Protein AF-A0A3N5YAL5-F1 (afdb_monomer)

Nearest PDB structures (foldseek):
  7tut-assembly1_6  TM=5.236E-01  e=7.457E+00  Canis lupus
  8dt0-assembly1_A  TM=4.525E-01  e=7.078E+00  synthetic construct
  7cum-assembly1_A  TM=3.065E-01  e=5.178E+00  Homo sapiens

Mean predicted aligned error: 6.92 Å

Radius of gyration: 17.31 Å; Cα contacts (8 Å, |Δi|>4): 122; chains: 1; bounding box: 35×23×56 Å

Secondary structure (DSSP, 8-state):
---PPPHHHHHHHHHHHHHHHHHHHHHHT-GGGGPEETTTEEHHHHHHHHHHHHHHHHHHHH-SS-HHHHHHHHHHHHHHHHHHHHHHHHTTSSS--TTTS-TTHHHHHHHHHHHHHHHHHHHHHHHHHHHHHHHHT-

Foldseek 3Di:
DDDDPDVVVVLLVVLVVLLVVLVVCLVVVPPQQQDDDPNFARPSLVSLLSSQLSLLVLQCVLQPPDPVLNVLSVVLNVCSVVLSVVQCVQQVHSRNPSPDRDPPNVVVSVVSSVSSVVSSVVSVVVSVVVVVVVVVVD

pLDDT: mean 81.22, std 10.92, range [51.47, 94.5]

Sequence (138 aa):
MNSRPNPFWFLCLSIVIVFLITLYGLLTQAAWLSMLILGRFPLGNLAIAFSLTGLSLISLHLATANTLLRYMAWSSFWLTLFWYPIGVVWSGNLVLHFVNSGEMWKPYSYSVSLYCIFVTIACLTGKILIGEQACQNE

Structure (mmCIF, N/CA/C/O backbone):
data_AF-A0A3N5YAL5-F1
#
_entry.id   AF-A0A3N5YAL5-F1
#
loop_
_atom_site.group_PDB
_atom_site.id
_atom_site.type_symbol
_atom_site.label_atom_id
_atom_site.label_alt_id
_atom_site.label_comp_id
_atom_site.label_asym_id
_atom_site.label_entity_id
_atom_site.label_seq_id
_atom_site.pdbx_PDB_ins_code
_atom_site.Cartn_x
_atom_site.Cartn_y
_atom_site.Cartn_z
_atom_site.occupancy
_atom_site.B_iso_or_equiv
_atom_site.auth_seq_id
_atom_site.auth_comp_id
_atom_site.auth_asym_id
_atom_site.auth_atom_id
_atom_site.pdbx_PDB_model_num
ATOM 1 N N . MET A 1 1 ? 8.558 -2.639 36.414 1.00 51.47 1 MET A N 1
ATOM 2 C CA . MET A 1 1 ? 8.103 -3.665 35.450 1.00 51.47 1 MET A CA 1
ATOM 3 C C . MET A 1 1 ? 8.761 -3.367 34.110 1.00 51.47 1 MET A C 1
ATOM 5 O O . MET A 1 1 ? 8.516 -2.301 33.569 1.00 51.47 1 MET A O 1
ATOM 9 N N . ASN A 1 2 ? 9.652 -4.235 33.623 1.00 55.12 2 ASN A N 1
ATOM 10 C CA . ASN A 1 2 ? 10.304 -4.054 32.320 1.00 55.12 2 ASN A CA 1
ATOM 11 C C . ASN A 1 2 ? 9.303 -4.410 31.212 1.00 55.12 2 ASN A C 1
ATOM 13 O O . ASN A 1 2 ? 9.109 -5.589 30.911 1.00 55.12 2 ASN A O 1
ATOM 17 N N . SER A 1 3 ? 8.650 -3.408 30.621 1.00 73.50 3 SER A N 1
ATOM 18 C CA . SER A 1 3 ? 7.848 -3.594 29.414 1.00 73.50 3 SER A CA 1
ATOM 19 C C . SER A 1 3 ? 8.797 -3.843 28.244 1.00 73.50 3 SER A C 1
ATOM 21 O O . SER A 1 3 ? 9.386 -2.929 27.670 1.00 73.50 3 SER A O 1
ATOM 23 N N . ARG A 1 4 ? 9.002 -5.117 27.894 1.00 79.00 4 ARG A N 1
ATOM 24 C CA . ARG A 1 4 ? 9.696 -5.438 26.646 1.00 79.00 4 ARG A CA 1
ATOM 25 C C . ARG A 1 4 ? 8.891 -4.829 25.491 1.00 79.00 4 ARG A C 1
ATOM 27 O O . ARG A 1 4 ? 7.678 -5.048 25.442 1.00 79.00 4 ARG A O 1
ATOM 34 N N . PRO A 1 5 ? 9.523 -4.067 24.586 1.00 75.81 5 PRO A N 1
ATOM 35 C CA . PRO A 1 5 ? 8.814 -3.475 23.463 1.00 75.81 5 PRO A CA 1
ATOM 36 C C . PRO A 1 5 ? 8.230 -4.588 22.585 1.00 75.81 5 PRO A C 1
ATOM 38 O O . PRO A 1 5 ? 8.907 -5.567 22.269 1.00 75.81 5 PRO A O 1
ATOM 41 N N . ASN A 1 6 ? 6.950 -4.462 22.227 1.00 84.94 6 ASN A N 1
ATOM 42 C CA . ASN A 1 6 ? 6.254 -5.468 21.429 1.00 84.94 6 ASN A CA 1
ATOM 43 C C . ASN A 1 6 ? 6.857 -5.499 20.006 1.00 84.94 6 ASN A C 1
ATOM 45 O O . ASN A 1 6 ? 6.875 -4.454 19.347 1.00 84.94 6 ASN A O 1
ATOM 49 N N . PRO A 1 7 ? 7.322 -6.664 19.507 1.00 85.75 7 PRO A N 1
ATOM 50 C CA . PRO A 1 7 ? 7.938 -6.795 18.181 1.00 85.75 7 PRO A CA 1
ATOM 51 C C . PRO A 1 7 ? 7.040 -6.301 17.038 1.00 85.75 7 PRO A C 1
ATOM 53 O O . PRO A 1 7 ? 7.539 -5.849 16.008 1.00 85.75 7 PRO A O 1
ATOM 56 N N . PHE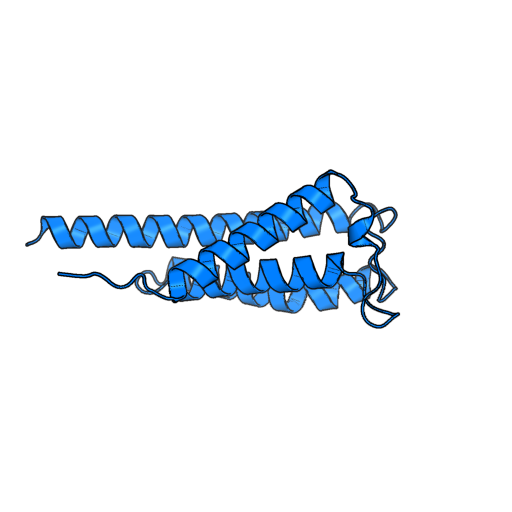 A 1 8 ? 5.719 -6.317 17.233 1.00 84.94 8 PHE A N 1
ATOM 57 C CA . PHE A 1 8 ? 4.751 -5.800 16.270 1.00 84.94 8 PHE A CA 1
ATOM 58 C C . PHE A 1 8 ? 4.936 -4.303 15.970 1.00 84.94 8 PHE A C 1
ATOM 60 O O . PHE A 1 8 ? 4.789 -3.885 14.821 1.00 84.94 8 PHE A O 1
ATOM 67 N N . TRP A 1 9 ? 5.303 -3.493 16.970 1.00 84.56 9 TRP A N 1
ATOM 68 C CA . TRP A 1 9 ? 5.526 -2.057 16.769 1.00 84.56 9 TRP A CA 1
ATOM 69 C C . TRP A 1 9 ? 6.734 -1.784 15.880 1.00 84.56 9 TRP A C 1
ATOM 71 O O . TRP A 1 9 ? 6.662 -0.912 15.017 1.00 84.56 9 TRP A O 1
ATOM 81 N N . PHE A 1 10 ? 7.809 -2.559 16.039 1.00 88.31 10 PHE A N 1
ATOM 82 C CA . PHE A 1 10 ? 8.976 -2.447 15.167 1.00 88.31 10 PHE A CA 1
ATOM 83 C C . PHE A 1 10 ? 8.623 -2.802 13.725 1.00 88.31 10 PHE A C 1
ATOM 85 O O . PHE A 1 10 ? 8.981 -2.055 12.822 1.00 88.31 10 PHE A O 1
ATOM 92 N N . LEU A 1 11 ? 7.851 -3.873 13.511 1.00 88.94 11 LEU A N 1
ATOM 93 C CA . LEU A 1 11 ? 7.384 -4.251 12.176 1.00 88.94 11 LEU A CA 1
ATOM 94 C C . LEU A 1 11 ? 6.532 -3.145 11.532 1.00 88.94 11 LEU A C 1
ATOM 96 O O . LEU A 1 11 ? 6.766 -2.785 10.378 1.00 88.94 11 LEU A O 1
ATOM 100 N N . CYS A 1 12 ? 5.580 -2.576 12.279 1.00 88.19 12 CYS A N 1
ATOM 101 C CA . CYS A 1 12 ? 4.746 -1.476 11.789 1.00 88.19 12 CYS A CA 1
ATOM 102 C C . CYS A 1 12 ? 5.589 -0.261 11.401 1.00 88.19 12 CYS A C 1
ATOM 104 O O . CYS A 1 12 ? 5.417 0.293 10.316 1.00 88.19 12 CYS A O 1
ATOM 106 N N . LEU A 1 13 ? 6.530 0.122 12.267 1.00 89.62 13 LEU A N 1
ATOM 107 C CA . LEU A 1 13 ? 7.440 1.234 12.021 1.00 89.62 13 LEU A CA 1
ATOM 108 C C . LEU A 1 13 ? 8.281 0.991 10.762 1.00 89.62 13 LEU A C 1
ATOM 110 O O . LEU A 1 13 ? 8.380 1.875 9.915 1.00 89.62 13 LEU A O 1
ATOM 114 N N . SER A 1 14 ? 8.836 -0.212 10.596 1.00 89.62 14 SER A N 1
ATOM 115 C CA . SER A 1 14 ? 9.604 -0.576 9.403 1.00 89.62 14 SER A CA 1
ATOM 116 C C . SER A 1 14 ? 8.770 -0.471 8.125 1.00 89.62 14 SER A C 1
ATOM 118 O O . SER A 1 14 ? 9.247 0.089 7.142 1.00 89.62 14 SER A O 1
ATOM 120 N N . ILE A 1 15 ? 7.520 -0.943 8.135 1.00 90.19 15 ILE A N 1
ATOM 121 C CA . ILE A 1 15 ? 6.615 -0.844 6.977 1.00 90.19 15 ILE A CA 1
ATOM 122 C C . ILE A 1 15 ? 6.320 0.622 6.635 1.00 90.19 15 ILE A C 1
ATOM 124 O O . ILE A 1 15 ? 6.390 1.000 5.465 1.00 90.19 15 ILE A O 1
ATOM 128 N N . VAL A 1 16 ? 6.047 1.459 7.640 1.00 88.94 16 VAL A N 1
ATOM 129 C CA . VAL A 1 16 ? 5.799 2.897 7.443 1.00 88.94 16 VAL A CA 1
ATOM 130 C C . VAL A 1 16 ? 7.039 3.597 6.883 1.00 88.94 16 VAL A C 1
ATOM 132 O O . VAL A 1 16 ? 6.922 4.383 5.947 1.00 88.94 16 VAL A O 1
ATOM 135 N N . ILE A 1 17 ? 8.233 3.284 7.389 1.00 90.69 17 ILE A N 1
ATOM 136 C CA . ILE A 1 17 ? 9.491 3.845 6.875 1.00 90.69 17 ILE A CA 1
ATOM 137 C C . ILE A 1 17 ? 9.700 3.450 5.409 1.00 90.69 17 ILE A C 1
ATOM 139 O O . ILE A 1 17 ? 9.975 4.316 4.579 1.00 90.69 17 ILE A O 1
ATOM 143 N N . VAL A 1 18 ? 9.527 2.169 5.068 1.00 88.88 18 VAL A N 1
ATOM 144 C CA . VAL A 1 18 ? 9.655 1.694 3.680 1.00 88.88 18 VAL A CA 1
ATOM 145 C C . VAL A 1 18 ? 8.638 2.391 2.779 1.00 88.88 18 VAL A C 1
ATOM 147 O O . VAL A 1 18 ? 8.998 2.830 1.687 1.00 88.88 18 VAL A O 1
ATOM 150 N N . PHE A 1 19 ? 7.398 2.562 3.239 1.00 89.44 19 PHE A N 1
ATOM 151 C CA . PHE A 1 19 ? 6.377 3.308 2.508 1.00 89.44 19 PHE A CA 1
ATOM 152 C C . PHE A 1 19 ? 6.796 4.759 2.247 1.00 89.44 19 PHE A C 1
ATOM 154 O O . PHE A 1 19 ? 6.738 5.213 1.107 1.00 89.44 19 PHE A O 1
ATOM 161 N N . LEU A 1 20 ? 7.269 5.475 3.271 1.00 90.44 20 LEU A N 1
ATOM 162 C CA . LEU A 1 20 ? 7.698 6.871 3.149 1.00 90.44 20 LEU A CA 1
ATOM 163 C C . LEU A 1 20 ? 8.897 7.030 2.208 1.00 90.44 20 LEU A C 1
ATOM 165 O O . LEU A 1 20 ? 8.891 7.926 1.368 1.00 90.44 20 LEU A O 1
ATOM 169 N N . ILE A 1 21 ? 9.892 6.141 2.297 1.00 90.00 21 ILE A N 1
ATOM 170 C CA . ILE A 1 21 ? 11.042 6.122 1.378 1.00 90.00 21 ILE A CA 1
ATOM 171 C C . ILE A 1 21 ? 10.569 5.870 -0.056 1.00 90.00 21 ILE A C 1
ATOM 173 O O . ILE A 1 21 ? 11.022 6.536 -0.986 1.00 90.00 21 ILE A O 1
ATOM 177 N N . THR A 1 22 ? 9.631 4.941 -0.236 1.00 86.94 22 THR A N 1
ATOM 178 C CA . THR A 1 22 ? 9.068 4.608 -1.549 1.00 86.94 22 THR A CA 1
ATOM 179 C C . THR A 1 22 ? 8.283 5.774 -2.134 1.00 86.94 22 THR A C 1
ATOM 181 O O . THR A 1 22 ? 8.482 6.121 -3.297 1.00 86.94 22 THR A O 1
ATOM 184 N N . LEU A 1 23 ? 7.446 6.428 -1.327 1.00 85.88 23 LEU A N 1
ATOM 185 C CA . LEU A 1 23 ? 6.683 7.605 -1.727 1.00 85.88 23 LEU A CA 1
ATOM 186 C C . LEU A 1 23 ? 7.607 8.776 -2.075 1.00 85.88 23 LEU A C 1
ATOM 188 O O . LEU A 1 23 ? 7.424 9.417 -3.106 1.00 85.88 23 LEU A O 1
ATOM 192 N N . TYR A 1 24 ? 8.634 9.022 -1.260 1.00 88.19 24 TYR A N 1
ATOM 193 C CA . TYR A 1 24 ? 9.651 10.031 -1.543 1.00 88.19 24 TYR A CA 1
ATOM 194 C C . TYR A 1 24 ? 10.399 9.731 -2.848 1.00 88.19 24 TYR A C 1
ATOM 196 O O . TYR A 1 24 ? 10.569 10.620 -3.685 1.00 88.19 24 TYR A O 1
ATOM 204 N N . GLY A 1 25 ? 10.795 8.474 -3.062 1.00 85.81 25 GLY A N 1
ATOM 205 C CA . GLY A 1 25 ? 11.402 8.033 -4.314 1.00 85.81 25 GLY A CA 1
ATOM 206 C C . GLY A 1 25 ? 10.481 8.271 -5.508 1.00 85.81 25 GLY A C 1
ATOM 207 O O . GLY A 1 25 ? 10.939 8.750 -6.543 1.00 85.81 25 GLY A O 1
ATOM 208 N N . LEU A 1 26 ? 9.182 7.992 -5.358 1.00 79.50 26 LEU A N 1
ATOM 209 C CA . LEU A 1 26 ? 8.176 8.178 -6.406 1.00 79.50 26 LEU A CA 1
ATOM 210 C C . LEU A 1 26 ? 7.996 9.659 -6.763 1.00 79.50 26 LEU A C 1
ATOM 212 O O . LEU A 1 26 ? 7.964 10.003 -7.945 1.00 79.50 26 LEU A O 1
ATOM 216 N N . LEU A 1 27 ? 7.940 10.532 -5.754 1.00 83.75 27 LEU A N 1
ATOM 217 C CA . LEU A 1 27 ? 7.824 11.983 -5.926 1.00 83.75 27 LEU A CA 1
ATOM 218 C C . LEU A 1 27 ? 9.069 12.591 -6.585 1.00 83.75 27 LEU A C 1
ATOM 220 O O . LEU A 1 27 ? 8.952 13.484 -7.420 1.00 83.75 27 LEU A O 1
ATOM 224 N N . THR A 1 28 ? 10.255 12.094 -6.233 1.00 86.69 28 THR A N 1
ATOM 225 C CA . THR A 1 28 ? 11.542 12.592 -6.754 1.00 86.69 28 THR A CA 1
ATOM 226 C C . THR A 1 28 ? 12.005 11.892 -8.031 1.00 86.69 28 THR A C 1
ATOM 228 O O . THR A 1 28 ? 13.045 12.254 -8.574 1.00 86.69 28 THR A O 1
ATOM 231 N N . GLN A 1 29 ? 11.250 10.903 -8.522 1.00 82.75 29 GLN A N 1
ATOM 232 C CA . GLN A 1 29 ? 11.638 10.038 -9.644 1.00 82.75 29 GLN A CA 1
ATOM 233 C C . GLN A 1 29 ? 13.034 9.424 -9.450 1.00 82.75 29 GLN A C 1
ATOM 235 O O . GLN A 1 29 ? 13.851 9.365 -10.370 1.00 82.75 29 GLN A O 1
ATOM 240 N N . ALA A 1 30 ? 13.322 8.991 -8.223 1.00 85.31 30 ALA A N 1
ATOM 241 C CA . ALA A 1 30 ? 14.651 8.552 -7.843 1.00 85.31 30 ALA A CA 1
ATOM 242 C C . ALA A 1 30 ? 15.133 7.368 -8.700 1.00 85.31 30 ALA A C 1
ATOM 244 O O . ALA A 1 30 ? 14.413 6.390 -8.905 1.00 85.31 30 ALA A O 1
ATOM 245 N N . ALA A 1 31 ? 16.392 7.427 -9.147 1.00 84.69 31 ALA A N 1
ATOM 246 C CA . ALA A 1 31 ? 16.981 6.435 -10.051 1.00 84.69 31 ALA A CA 1
ATOM 247 C C . ALA A 1 31 ? 16.986 5.000 -9.489 1.00 84.69 31 ALA A C 1
ATOM 249 O O . ALA A 1 31 ? 17.011 4.034 -10.243 1.00 84.69 31 ALA A O 1
ATOM 250 N N . TRP A 1 32 ? 16.932 4.832 -8.165 1.00 84.69 32 TRP A N 1
ATOM 251 C CA . TRP A 1 32 ? 16.863 3.506 -7.551 1.00 84.69 32 TRP A CA 1
ATOM 252 C C . TRP A 1 32 ? 15.532 2.786 -7.820 1.00 84.69 32 TRP A C 1
ATOM 254 O O . TRP A 1 32 ? 15.495 1.559 -7.790 1.00 84.69 32 TRP A O 1
ATOM 264 N N . LEU A 1 33 ? 14.450 3.504 -8.148 1.00 80.00 33 LEU A N 1
ATOM 265 C CA . LEU A 1 33 ? 13.158 2.888 -8.476 1.00 80.00 33 LEU A CA 1
ATOM 266 C C . LEU A 1 33 ? 13.225 2.011 -9.730 1.00 80.00 33 LEU A C 1
ATOM 268 O O . LEU A 1 33 ? 12.497 1.021 -9.824 1.00 80.00 33 LEU A O 1
ATOM 272 N N . SER A 1 34 ? 14.093 2.367 -10.680 1.00 81.00 34 SER A N 1
ATOM 273 C CA . SER A 1 34 ? 14.306 1.623 -11.921 1.00 81.00 34 SER A CA 1
ATOM 274 C C . SER A 1 34 ? 15.399 0.557 -11.815 1.00 81.00 34 SER A C 1
ATOM 276 O O . SER A 1 34 ? 15.572 -0.211 -12.762 1.00 81.00 34 SER A O 1
ATOM 278 N N . MET A 1 35 ? 16.114 0.460 -10.684 1.00 85.56 35 MET A N 1
ATOM 279 C CA . MET A 1 35 ? 17.101 -0.604 -10.479 1.00 85.56 35 MET A CA 1
ATOM 280 C C . MET A 1 35 ? 16.417 -1.967 -10.536 1.00 85.56 35 MET A C 1
ATOM 282 O O . MET A 1 35 ? 15.420 -2.204 -9.857 1.00 85.56 35 MET A O 1
ATOM 286 N N . LEU A 1 36 ? 16.952 -2.872 -11.353 1.00 84.12 36 LEU A N 1
ATOM 287 C CA . LEU A 1 36 ? 16.384 -4.201 -11.544 1.00 84.12 36 LEU A CA 1
ATOM 288 C C . LEU A 1 36 ? 16.913 -5.167 -10.481 1.00 84.12 36 LEU A C 1
ATOM 290 O O . LEU A 1 36 ? 18.112 -5.423 -10.393 1.00 84.12 36 LEU A O 1
ATOM 294 N N . ILE A 1 37 ? 16.000 -5.765 -9.725 1.00 80.50 37 ILE A N 1
ATOM 295 C CA . ILE A 1 37 ? 16.247 -6.940 -8.895 1.00 80.50 37 ILE A CA 1
ATOM 296 C C . ILE A 1 37 ? 16.014 -8.195 -9.737 1.00 80.50 37 ILE A C 1
ATOM 298 O O . ILE A 1 37 ? 15.072 -8.273 -10.532 1.00 80.50 37 ILE A O 1
ATOM 302 N N . LEU A 1 38 ? 16.894 -9.189 -9.565 1.00 79.81 38 LEU A N 1
ATOM 303 C CA . LEU A 1 38 ? 16.848 -10.472 -10.283 1.00 79.81 38 LEU A CA 1
ATOM 304 C C . LEU A 1 38 ? 16.816 -10.297 -11.817 1.00 79.81 38 LEU A C 1
ATOM 306 O O . LEU A 1 38 ? 16.227 -11.100 -12.538 1.00 79.81 38 LEU A O 1
ATOM 310 N N . GLY A 1 39 ? 17.410 -9.205 -12.312 1.00 75.94 39 GLY A N 1
ATOM 311 C CA . GLY A 1 39 ? 17.520 -8.874 -13.735 1.00 75.94 39 GLY A CA 1
ATOM 312 C C . GLY A 1 39 ? 16.206 -8.536 -14.448 1.00 75.94 39 GLY A C 1
ATOM 313 O O . GLY A 1 39 ? 16.238 -8.280 -15.649 1.00 75.94 39 GLY A O 1
ATOM 314 N N . ARG A 1 40 ? 15.055 -8.550 -13.758 1.00 74.00 40 ARG A N 1
ATOM 315 C CA . ARG A 1 40 ? 13.732 -8.421 -14.401 1.00 74.00 40 ARG A CA 1
ATOM 316 C C . ARG A 1 40 ? 12.727 -7.540 -13.664 1.00 74.00 40 ARG A C 1
ATOM 318 O O . ARG A 1 40 ? 11.825 -7.022 -14.313 1.00 74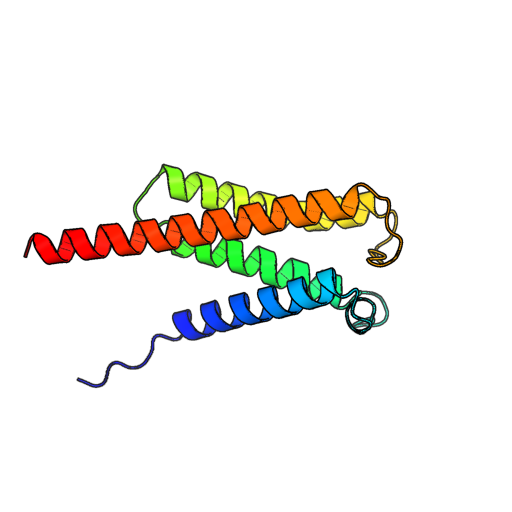.00 40 ARG A O 1
ATOM 325 N N . PHE A 1 41 ? 12.861 -7.350 -12.351 1.00 72.44 41 PHE A N 1
ATOM 326 C CA . PHE A 1 41 ? 11.854 -6.645 -11.554 1.00 72.44 41 PHE A CA 1
ATOM 327 C C . PHE A 1 41 ? 12.372 -5.296 -11.061 1.00 72.44 41 PHE A C 1
ATOM 329 O O . PHE A 1 41 ? 13.339 -5.276 -10.303 1.00 72.44 41 PHE A O 1
ATOM 336 N N . PRO A 1 42 ? 11.740 -4.169 -11.428 1.00 80.06 42 PRO A N 1
ATOM 337 C CA . PRO A 1 42 ? 12.085 -2.874 -10.854 1.00 80.06 42 PRO A CA 1
ATOM 338 C C . PRO A 1 42 ? 11.925 -2.892 -9.331 1.00 80.06 42 PRO A C 1
ATOM 340 O O . PRO A 1 42 ? 10.876 -3.282 -8.812 1.00 80.06 42 PRO A O 1
ATOM 343 N N . LEU A 1 43 ? 12.945 -2.435 -8.610 1.00 83.81 43 LEU A N 1
ATOM 344 C CA . LEU A 1 43 ? 12.947 -2.333 -7.152 1.00 83.81 43 LEU A CA 1
ATOM 345 C C . LEU A 1 43 ? 11.782 -1.466 -6.653 1.00 83.81 43 LEU A C 1
ATOM 347 O O . LEU A 1 43 ? 11.162 -1.805 -5.647 1.00 83.81 43 LEU A O 1
ATOM 351 N N . GLY A 1 44 ? 11.417 -0.412 -7.392 1.00 80.75 44 GLY A N 1
ATOM 352 C CA . GLY A 1 44 ? 10.265 0.431 -7.068 1.00 80.75 44 GLY A CA 1
ATOM 353 C C . GLY A 1 44 ? 8.938 -0.333 -7.022 1.00 80.75 44 GLY A C 1
ATOM 354 O O . GLY A 1 44 ? 8.125 -0.093 -6.135 1.00 80.75 44 GLY A O 1
ATOM 355 N N . ASN A 1 45 ? 8.741 -1.317 -7.905 1.00 79.69 45 ASN A N 1
ATOM 356 C CA . ASN A 1 45 ? 7.524 -2.136 -7.922 1.00 79.69 45 ASN A CA 1
ATOM 357 C C . ASN A 1 45 ? 7.405 -2.999 -6.674 1.00 79.69 45 ASN A C 1
ATOM 359 O O . ASN A 1 45 ? 6.339 -3.072 -6.065 1.00 79.69 45 ASN A O 1
ATOM 363 N N . LEU A 1 46 ? 8.511 -3.635 -6.291 1.00 82.12 46 LEU A N 1
ATOM 364 C CA . LEU A 1 46 ? 8.570 -4.465 -5.094 1.00 82.12 46 LEU A CA 1
ATOM 365 C C . LEU A 1 46 ? 8.381 -3.619 -3.836 1.00 82.12 46 LEU A C 1
ATOM 367 O O . LEU A 1 46 ? 7.618 -4.003 -2.954 1.00 82.12 46 LEU A O 1
ATOM 371 N N . ALA A 1 47 ? 9.021 -2.450 -3.777 1.00 86.19 47 ALA A N 1
ATOM 372 C CA . ALA A 1 47 ? 8.893 -1.529 -2.657 1.00 86.19 47 ALA A CA 1
ATOM 373 C C . ALA A 1 47 ? 7.447 -1.027 -2.490 1.00 86.19 47 ALA A C 1
ATOM 375 O O . ALA A 1 47 ? 6.916 -1.043 -1.378 1.00 86.19 47 ALA A O 1
ATOM 376 N N . ILE A 1 48 ? 6.768 -0.666 -3.587 1.00 84.00 48 ILE A N 1
ATOM 377 C CA . ILE A 1 48 ? 5.350 -0.268 -3.569 1.00 84.00 48 ILE A CA 1
ATOM 378 C C . ILE A 1 48 ? 4.458 -1.441 -3.155 1.00 84.00 48 ILE A C 1
ATOM 380 O O . ILE A 1 48 ? 3.643 -1.291 -2.249 1.00 84.00 48 ILE A O 1
ATOM 384 N N . ALA A 1 49 ? 4.623 -2.616 -3.768 1.00 84.62 49 ALA A N 1
ATOM 385 C CA . ALA A 1 49 ? 3.809 -3.786 -3.446 1.00 84.62 49 ALA A CA 1
ATOM 386 C C . ALA A 1 49 ? 3.949 -4.182 -1.969 1.00 84.62 49 ALA A C 1
ATOM 388 O O . ALA A 1 49 ? 2.947 -4.404 -1.286 1.00 84.62 49 ALA A O 1
ATOM 389 N N . PHE A 1 50 ? 5.182 -4.216 -1.459 1.00 88.38 50 PHE A N 1
ATOM 390 C CA . PHE A 1 50 ? 5.470 -4.565 -0.072 1.00 88.38 50 PHE A CA 1
ATOM 391 C C . PHE A 1 50 ? 4.913 -3.529 0.906 1.00 88.38 50 PHE A C 1
ATOM 393 O O . PHE A 1 50 ? 4.245 -3.890 1.873 1.00 88.38 50 PHE A O 1
ATOM 400 N N . SER A 1 51 ? 5.147 -2.241 0.646 1.00 89.88 51 SER A N 1
ATOM 401 C CA . SER A 1 51 ? 4.697 -1.169 1.535 1.00 89.88 51 SER A CA 1
ATOM 402 C C . SER A 1 51 ? 3.174 -1.028 1.573 1.00 89.88 51 SER A C 1
ATOM 404 O O . SER A 1 51 ? 2.609 -0.929 2.662 1.00 89.88 51 SER A O 1
ATOM 406 N N . LEU A 1 52 ? 2.496 -1.097 0.424 1.00 88.44 52 LEU A N 1
ATOM 407 C CA . LEU A 1 52 ? 1.034 -1.035 0.352 1.00 88.44 52 LEU A CA 1
ATOM 408 C C . LEU A 1 52 ? 0.376 -2.258 0.998 1.00 88.44 52 LEU A C 1
ATOM 410 O O . LEU A 1 52 ? -0.535 -2.107 1.811 1.00 88.44 52 LEU A O 1
ATOM 414 N N . THR A 1 53 ? 0.866 -3.464 0.700 1.00 91.38 53 THR A N 1
ATOM 415 C CA . THR A 1 53 ? 0.341 -4.690 1.325 1.00 91.38 53 THR A CA 1
ATOM 416 C C . THR A 1 53 ? 0.572 -4.667 2.835 1.00 91.38 53 THR A C 1
ATOM 418 O O . THR A 1 53 ? -0.331 -4.987 3.608 1.00 91.38 53 THR A O 1
ATOM 421 N N . GLY A 1 54 ? 1.758 -4.229 3.271 1.00 91.12 54 GLY A N 1
ATOM 422 C CA . GLY A 1 54 ? 2.089 -4.065 4.683 1.00 91.12 54 GLY A CA 1
ATOM 423 C C . GLY A 1 54 ? 1.157 -3.083 5.395 1.00 91.12 54 GLY A C 1
ATOM 424 O O . GLY A 1 54 ? 0.622 -3.417 6.449 1.00 91.12 54 GLY A O 1
ATOM 425 N N . LEU A 1 55 ? 0.905 -1.905 4.815 1.00 90.94 55 LEU A N 1
ATOM 426 C CA . LEU A 1 55 ? -0.019 -0.909 5.376 1.00 90.94 55 LEU A CA 1
ATOM 427 C C . LEU A 1 55 ? -1.451 -1.443 5.501 1.00 90.94 55 LEU A C 1
ATOM 429 O O . LEU A 1 55 ? -2.102 -1.254 6.533 1.00 90.94 55 LEU A O 1
ATOM 433 N N . SER A 1 56 ? -1.932 -2.161 4.488 1.00 91.56 56 SER A N 1
ATOM 434 C CA . SER A 1 56 ? -3.253 -2.791 4.527 1.00 91.56 56 SER A CA 1
ATOM 435 C C . SER A 1 56 ? -3.350 -3.865 5.617 1.00 91.56 56 SER A C 1
ATOM 437 O O . SER A 1 56 ? -4.353 -3.938 6.328 1.00 91.56 56 SER A O 1
ATOM 439 N N . LEU A 1 57 ? -2.301 -4.671 5.808 1.00 91.62 57 LEU A N 1
ATOM 440 C CA . LEU A 1 57 ? -2.240 -5.667 6.885 1.00 91.62 57 LEU A CA 1
ATOM 441 C C . LEU A 1 57 ? -2.202 -5.017 8.275 1.00 91.62 57 LEU A C 1
ATOM 443 O O . LEU A 1 57 ? -2.876 -5.494 9.191 1.00 91.62 57 LEU A O 1
ATOM 447 N N . ILE A 1 58 ? -1.472 -3.908 8.432 1.00 90.62 58 ILE A N 1
ATOM 448 C CA . ILE A 1 58 ? -1.487 -3.107 9.665 1.00 90.62 58 ILE A CA 1
ATOM 449 C C . ILE A 1 58 ? -2.905 -2.601 9.939 1.00 90.62 58 ILE A C 1
ATOM 451 O O . ILE A 1 58 ? -3.398 -2.749 11.056 1.00 90.62 58 ILE A O 1
ATOM 455 N N . SER A 1 59 ? -3.589 -2.070 8.923 1.00 89.69 59 SER A N 1
ATOM 456 C CA . SER A 1 59 ? -4.976 -1.602 9.045 1.00 89.69 59 SER A CA 1
ATOM 457 C C . SER A 1 59 ? -5.920 -2.714 9.503 1.00 89.69 59 SER A C 1
ATOM 459 O O . SER A 1 59 ? -6.692 -2.517 10.440 1.00 89.69 59 SER A O 1
ATOM 461 N N . LEU A 1 60 ? -5.818 -3.906 8.905 1.00 90.69 60 LEU A N 1
ATOM 462 C CA . LEU A 1 60 ? -6.606 -5.077 9.303 1.00 90.69 60 LEU A CA 1
ATOM 463 C C . LEU A 1 60 ? -6.346 -5.480 10.757 1.00 90.69 60 LEU A C 1
ATOM 465 O O . LEU A 1 60 ? -7.287 -5.793 11.487 1.00 90.69 60 LEU A O 1
ATOM 469 N N . HIS A 1 61 ? -5.087 -5.435 11.194 1.00 89.25 61 HIS A N 1
ATOM 470 C CA . HIS A 1 61 ? -4.726 -5.733 12.577 1.00 89.25 61 HIS A CA 1
ATOM 471 C C . HIS A 1 61 ? -5.213 -4.659 13.565 1.00 89.25 61 HIS A C 1
ATOM 473 O O . HIS A 1 61 ? -5.528 -4.968 14.713 1.00 89.25 61 HIS A O 1
ATOM 479 N N . LEU A 1 62 ? -5.285 -3.394 13.144 1.00 87.06 62 LEU A N 1
ATOM 480 C CA . LEU A 1 62 ? -5.798 -2.294 13.966 1.00 87.06 62 LEU A CA 1
ATOM 481 C C . LEU A 1 62 ? -7.334 -2.289 14.050 1.00 87.06 62 LEU A C 1
ATOM 483 O O . LEU A 1 62 ? -7.884 -1.878 15.071 1.00 87.06 62 LEU A O 1
ATOM 487 N N . ALA A 1 63 ? -8.029 -2.781 13.024 1.00 86.12 63 ALA A N 1
ATOM 488 C CA . ALA A 1 63 ? -9.487 -2.795 12.931 1.00 86.12 63 ALA A CA 1
ATOM 489 C C . ALA A 1 63 ? -10.143 -3.925 13.759 1.00 86.12 63 ALA A C 1
ATOM 491 O O . ALA A 1 63 ? -10.914 -4.732 13.244 1.00 86.12 63 ALA A O 1
ATOM 492 N N . THR A 1 64 ? -9.862 -4.048 15.056 1.00 73.88 64 THR A N 1
ATOM 493 C CA . THR A 1 64 ? -10.400 -5.169 15.856 1.00 73.88 64 THR A CA 1
ATOM 494 C C . THR A 1 64 ? -11.835 -4.966 16.346 1.00 73.88 64 THR A C 1
ATOM 496 O O . THR A 1 64 ? -12.552 -5.957 16.463 1.00 73.88 64 THR A O 1
ATOM 499 N N . ALA A 1 65 ? -12.277 -3.727 16.581 1.00 70.94 65 ALA A N 1
ATOM 500 C CA . ALA A 1 65 ? -13.535 -3.454 17.290 1.00 70.94 65 ALA A CA 1
ATOM 501 C C . ALA A 1 65 ? -14.678 -2.884 16.425 1.00 70.94 65 ALA A C 1
ATOM 503 O O . ALA A 1 65 ? -15.844 -3.119 16.727 1.00 70.94 65 ALA A O 1
ATOM 504 N N . ASN A 1 66 ? -14.379 -2.155 15.346 1.00 80.19 66 ASN A N 1
ATOM 505 C CA . ASN A 1 66 ? -15.395 -1.452 14.557 1.00 80.19 66 ASN A CA 1
ATOM 506 C C . ASN A 1 66 ? -15.642 -2.160 13.214 1.00 80.19 66 ASN A C 1
ATOM 508 O O . ASN A 1 66 ? -14.726 -2.309 12.402 1.00 80.19 66 ASN A O 1
ATOM 512 N N . THR A 1 67 ? -16.884 -2.591 12.978 1.00 85.75 67 THR A N 1
ATOM 513 C CA . THR A 1 67 ? -17.301 -3.314 11.764 1.00 85.75 67 THR A CA 1
ATOM 514 C C . THR A 1 67 ? -17.065 -2.500 10.494 1.00 85.75 67 THR A C 1
ATOM 516 O O . THR A 1 67 ? -16.595 -3.056 9.505 1.00 85.75 67 THR A O 1
ATOM 519 N N . LEU A 1 68 ? -17.300 -1.185 10.521 1.00 87.50 68 LEU A N 1
ATOM 520 C CA . LEU A 1 68 ? -17.087 -0.317 9.360 1.00 87.50 68 LEU A CA 1
ATOM 521 C C . LEU A 1 68 ? -15.593 -0.194 9.026 1.00 87.50 68 LEU A C 1
ATOM 523 O O . LEU A 1 68 ? -15.201 -0.402 7.878 1.00 87.50 68 LEU A O 1
ATOM 527 N N . LEU A 1 69 ? -14.743 0.047 10.032 1.00 88.56 69 LEU A N 1
ATOM 528 C CA . LEU A 1 69 ? -13.285 0.108 9.841 1.00 88.56 69 LEU A CA 1
ATOM 529 C C . LEU A 1 69 ? -12.716 -1.229 9.351 1.00 88.56 69 LEU A C 1
ATOM 531 O O . LEU A 1 69 ? -11.804 -1.237 8.528 1.00 88.56 69 LEU A O 1
ATOM 535 N N . ARG A 1 70 ? -13.288 -2.359 9.786 1.00 89.12 70 ARG A N 1
ATOM 536 C CA . ARG A 1 70 ? -12.931 -3.6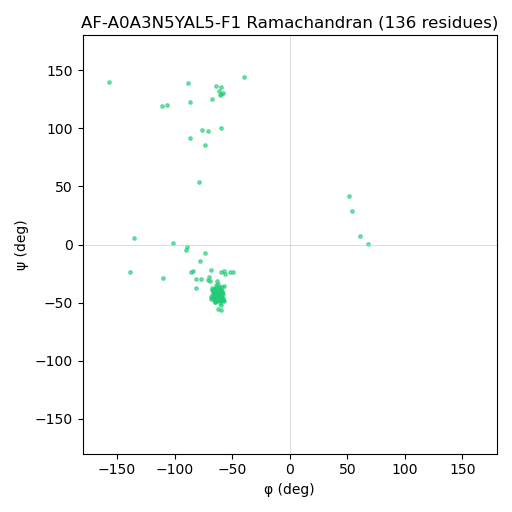87 9.263 1.00 89.12 70 ARG A CA 1
ATOM 537 C C . ARG A 1 70 ? -13.200 -3.811 7.775 1.00 89.12 70 ARG A C 1
ATOM 539 O O . ARG A 1 70 ? -12.324 -4.276 7.053 1.00 89.12 70 ARG A O 1
ATOM 546 N N . TYR A 1 71 ? -14.381 -3.403 7.314 1.00 93.12 71 TYR A N 1
ATOM 547 C CA . TYR A 1 71 ? -14.699 -3.454 5.887 1.00 93.12 71 TYR A CA 1
ATOM 548 C C . TYR A 1 71 ? -13.766 -2.559 5.072 1.00 93.12 71 TYR A C 1
ATOM 550 O O . TYR A 1 71 ? -13.274 -3.005 4.040 1.00 93.12 71 TYR A O 1
ATOM 558 N N . MET A 1 72 ? -13.453 -1.356 5.565 1.00 92.12 72 MET A N 1
ATOM 559 C CA . MET A 1 72 ? -12.499 -0.451 4.910 1.00 92.12 72 MET A CA 1
ATOM 560 C C . MET A 1 72 ? -11.071 -1.018 4.872 1.00 92.12 72 MET A C 1
ATOM 562 O O . MET A 1 72 ? -10.370 -0.890 3.870 1.00 92.12 72 MET A O 1
ATOM 566 N N . ALA A 1 73 ? -10.630 -1.676 5.945 1.00 90.88 73 ALA A N 1
ATOM 567 C CA . ALA A 1 73 ? -9.333 -2.344 5.989 1.00 90.88 73 ALA A CA 1
ATOM 568 C C . ALA A 1 73 ? -9.271 -3.531 5.012 1.00 90.88 73 ALA A C 1
ATOM 570 O O . ALA A 1 73 ? -8.281 -3.694 4.299 1.00 90.88 73 ALA A O 1
ATOM 571 N N . TRP A 1 74 ? -10.347 -4.316 4.913 1.00 94.50 74 TRP A N 1
ATOM 572 C CA . TRP A 1 74 ? -10.454 -5.394 3.929 1.00 94.50 74 TRP A CA 1
ATOM 573 C C . TRP A 1 74 ? -10.478 -4.874 2.497 1.00 94.50 74 TRP A C 1
ATOM 575 O O . TRP A 1 74 ? -9.767 -5.418 1.654 1.00 94.50 74 TRP A O 1
ATOM 585 N N . SER A 1 75 ? -11.241 -3.820 2.201 1.00 93.88 75 SER A N 1
ATOM 586 C CA . SER A 1 75 ? -11.245 -3.226 0.863 1.00 93.88 75 SER A CA 1
ATOM 587 C C . SER A 1 75 ? -9.877 -2.656 0.503 1.00 93.88 75 SER A C 1
ATOM 589 O O . SER A 1 75 ? -9.430 -2.873 -0.617 1.00 93.88 75 SER A O 1
ATOM 591 N N . SER A 1 76 ? -9.176 -2.016 1.446 1.00 92.56 76 SER A N 1
ATOM 592 C CA . SER A 1 76 ? -7.782 -1.585 1.263 1.00 92.56 76 SER A CA 1
ATOM 593 C C . SER A 1 76 ? -6.875 -2.766 0.922 1.00 92.56 76 SER A C 1
ATOM 595 O O . SER A 1 76 ? -6.130 -2.710 -0.052 1.00 92.56 76 SER A O 1
ATOM 597 N N . PHE A 1 77 ? -6.977 -3.869 1.665 1.00 92.75 77 PHE A N 1
ATOM 598 C CA . PHE A 1 77 ? -6.192 -5.072 1.406 1.00 92.75 77 PHE A CA 1
ATOM 599 C C . PHE A 1 77 ? -6.446 -5.653 0.012 1.00 92.75 77 PHE A C 1
ATOM 601 O O . PHE A 1 77 ? -5.497 -5.825 -0.757 1.00 92.75 77 PHE A O 1
ATOM 608 N N . TRP A 1 78 ? -7.709 -5.886 -0.351 1.00 93.94 78 TRP A N 1
ATOM 609 C CA . TRP A 1 78 ? -8.064 -6.398 -1.676 1.00 93.94 78 TRP A CA 1
ATOM 610 C C . TRP A 1 78 ? -7.625 -5.451 -2.786 1.00 93.94 78 TRP A C 1
ATOM 612 O O . TRP A 1 78 ? -7.050 -5.898 -3.776 1.00 93.94 78 TRP A O 1
ATOM 622 N N . LEU A 1 79 ? -7.822 -4.147 -2.595 1.00 91.12 79 LEU A N 1
ATOM 623 C CA . LEU A 1 79 ? -7.362 -3.134 -3.531 1.00 91.12 79 LEU A CA 1
ATOM 624 C C . LEU A 1 79 ? -5.851 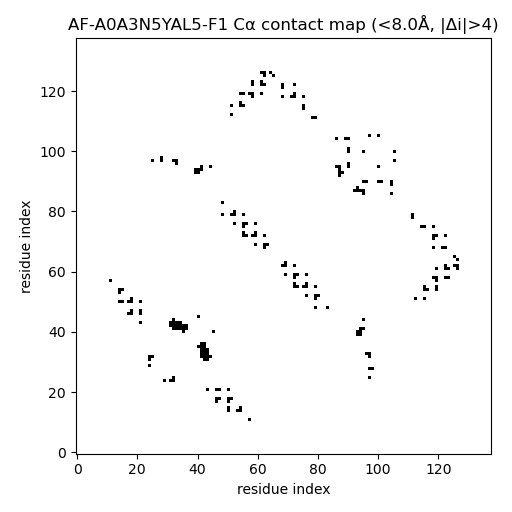-3.248 -3.737 1.00 91.12 79 LEU A C 1
ATOM 626 O O . LEU A 1 79 ? -5.426 -3.345 -4.877 1.00 91.12 79 LEU A O 1
ATOM 630 N N . THR A 1 80 ? -5.045 -3.333 -2.674 1.00 89.75 80 THR A N 1
ATOM 631 C CA . THR A 1 80 ? -3.583 -3.485 -2.800 1.00 89.75 80 THR A CA 1
ATOM 632 C C . THR A 1 80 ? -3.162 -4.798 -3.459 1.00 89.75 80 THR A C 1
ATOM 634 O O . THR A 1 80 ? -2.244 -4.796 -4.280 1.00 89.75 80 THR A O 1
ATOM 637 N N . LEU A 1 81 ? -3.866 -5.896 -3.170 1.00 89.19 81 LEU A N 1
ATOM 638 C CA . LEU A 1 81 ? -3.598 -7.208 -3.756 1.00 89.19 81 LEU A CA 1
ATOM 639 C C . LEU A 1 81 ? -3.865 -7.220 -5.268 1.00 89.19 81 LEU A C 1
ATOM 641 O O . LEU A 1 81 ? -3.068 -7.762 -6.032 1.00 89.19 81 LEU A O 1
ATOM 645 N N . PHE A 1 82 ? -4.965 -6.602 -5.706 1.00 88.44 82 PHE A N 1
ATOM 646 C CA . PHE A 1 82 ? -5.332 -6.518 -7.121 1.00 88.44 82 PHE A CA 1
ATOM 647 C C . PHE A 1 82 ? -4.642 -5.366 -7.858 1.00 88.44 82 PHE A C 1
ATOM 649 O O . PHE A 1 82 ? -4.469 -5.442 -9.074 1.00 88.44 82 PHE A O 1
ATOM 656 N N . TRP A 1 83 ? -4.193 -4.327 -7.153 1.00 85.44 83 TRP A N 1
ATOM 657 C CA . TRP A 1 83 ? -3.548 -3.168 -7.770 1.00 85.44 83 TRP A CA 1
ATOM 658 C C . TRP A 1 83 ? -2.264 -3.547 -8.505 1.00 85.44 83 TRP A C 1
ATOM 660 O O . TRP A 1 83 ? -2.009 -3.054 -9.600 1.00 85.44 83 TRP A O 1
ATOM 670 N N . TYR A 1 84 ? -1.479 -4.467 -7.941 1.00 77.75 84 TYR A N 1
ATOM 671 C CA . TYR A 1 84 ? -0.236 -4.918 -8.559 1.00 77.75 84 TYR A CA 1
ATOM 672 C C . TYR A 1 84 ? -0.440 -5.611 -9.922 1.00 77.75 84 TYR A C 1
ATOM 674 O O . TYR A 1 84 ? 0.144 -5.144 -10.903 1.00 77.75 84 TYR A O 1
ATOM 682 N N . PRO A 1 85 ? -1.266 -6.672 -10.055 1.00 78.94 85 PRO A N 1
ATOM 683 C CA . PRO A 1 85 ? -1.510 -7.295 -11.354 1.00 78.94 85 PRO A CA 1
ATOM 684 C C . PRO A 1 85 ? -2.212 -6.352 -12.338 1.00 78.94 85 PRO A C 1
ATOM 686 O O . PRO A 1 85 ? -1.841 -6.345 -13.510 1.00 78.94 85 PRO A O 1
ATOM 689 N N . ILE A 1 86 ? -3.155 -5.515 -11.882 1.00 80.94 86 ILE A N 1
ATOM 690 C CA . ILE A 1 86 ? -3.777 -4.479 -12.729 1.00 80.94 86 ILE A CA 1
ATOM 691 C C . ILE A 1 86 ? -2.702 -3.537 -13.274 1.00 80.94 86 ILE A C 1
ATOM 693 O O . ILE A 1 86 ? -2.7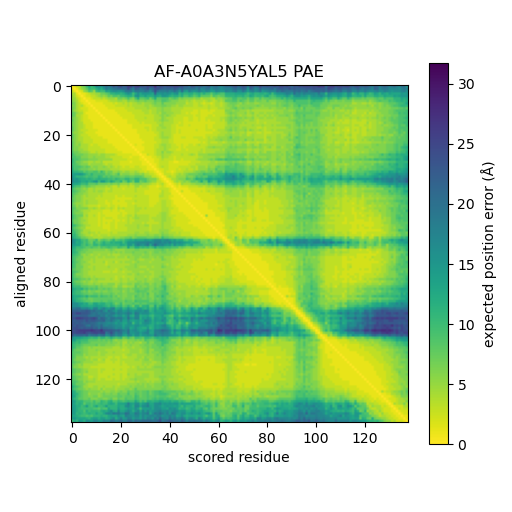00 -3.227 -14.462 1.00 80.94 86 ILE A O 1
ATOM 697 N N . GLY A 1 87 ? -1.751 -3.146 -12.429 1.00 71.44 87 GLY A N 1
ATOM 698 C CA . GLY A 1 87 ? -0.643 -2.292 -12.820 1.00 71.44 87 GLY A CA 1
ATOM 699 C C . GLY A 1 87 ? 0.268 -2.883 -13.863 1.00 71.44 87 GLY A C 1
ATOM 700 O O . GLY A 1 87 ? 0.569 -2.207 -14.838 1.00 71.44 87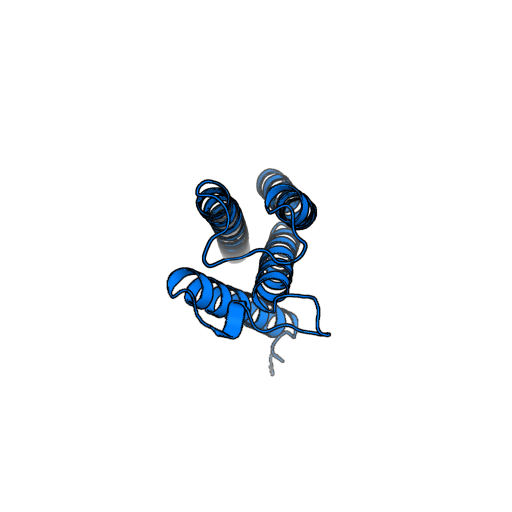 GLY A O 1
ATOM 701 N N . VAL A 1 88 ? 0.643 -4.149 -13.698 1.00 72.38 88 VAL A N 1
ATOM 702 C CA . VAL A 1 88 ? 1.462 -4.871 -14.679 1.00 72.38 88 VAL A CA 1
ATOM 703 C C . VAL A 1 88 ? 0.745 -4.986 -16.029 1.00 72.38 88 VAL A C 1
ATOM 705 O O . VAL A 1 88 ? 1.374 -4.826 -17.076 1.00 72.38 88 VAL A O 1
ATOM 708 N N . VAL A 1 89 ? -0.567 -5.247 -16.021 1.00 74.69 89 VAL A N 1
ATOM 709 C CA . VAL A 1 89 ? -1.372 -5.345 -17.250 1.00 74.69 89 VAL A CA 1
ATOM 710 C C . VAL A 1 89 ? -1.504 -3.978 -17.926 1.00 74.69 89 VAL A C 1
ATOM 712 O O . VAL A 1 89 ? -1.296 -3.869 -19.133 1.00 74.69 89 VAL A O 1
ATOM 715 N N . TRP A 1 90 ? -1.800 -2.921 -17.166 1.00 68.56 90 TRP A N 1
ATOM 716 C CA . TRP A 1 90 ? -1.960 -1.564 -17.696 1.00 68.56 90 TRP A CA 1
ATOM 717 C C . TRP A 1 90 ? -0.658 -0.915 -18.154 1.00 68.56 90 TRP A C 1
ATOM 719 O O . TRP A 1 90 ? -0.682 -0.127 -19.098 1.00 68.56 90 TRP A O 1
ATOM 729 N N . SER A 1 91 ? 0.482 -1.247 -17.547 1.00 63.97 91 SER A N 1
ATOM 730 C CA . SER A 1 91 ? 1.778 -0.775 -18.036 1.00 63.97 91 SER A CA 1
ATOM 731 C C . SER A 1 91 ? 2.232 -1.480 -19.316 1.00 63.97 91 SER A C 1
ATOM 733 O O . SER A 1 91 ? 3.250 -1.078 -19.877 1.00 63.97 91 SER A O 1
ATOM 735 N N . GLY A 1 92 ? 1.522 -2.524 -19.775 1.00 58.47 92 GLY A N 1
ATOM 736 C CA . GLY A 1 92 ? 1.858 -3.303 -20.975 1.00 58.47 92 GLY A CA 1
ATOM 737 C C . GLY A 1 92 ? 3.217 -4.011 -20.902 1.00 58.47 92 GLY A C 1
ATOM 738 O O . GLY A 1 92 ? 3.694 -4.561 -21.891 1.00 58.47 92 GLY A O 1
ATOM 739 N N . ASN A 1 93 ? 3.864 -3.967 -19.737 1.00 60.56 93 ASN A N 1
ATOM 740 C CA . ASN A 1 93 ? 5.209 -4.452 -19.488 1.00 60.56 93 ASN A CA 1
ATOM 741 C C . ASN A 1 93 ? 5.359 -4.745 -17.987 1.00 60.56 93 ASN A C 1
ATOM 743 O O . ASN A 1 93 ? 4.912 -3.960 -17.151 1.00 60.56 93 ASN A O 1
ATOM 747 N N . LEU A 1 94 ? 6.047 -5.841 -17.647 1.00 54.09 94 LEU A N 1
ATOM 748 C CA . LEU A 1 94 ? 6.481 -6.170 -16.278 1.00 54.09 94 LEU A CA 1
ATOM 749 C C . LEU A 1 94 ? 7.357 -5.062 -15.666 1.00 54.09 94 LEU A C 1
ATOM 751 O O . LEU A 1 94 ? 7.442 -4.919 -14.444 1.00 54.09 94 LEU A O 1
ATOM 755 N N . VAL A 1 95 ? 7.984 -4.257 -16.525 1.00 56.41 95 VAL A N 1
ATOM 756 C CA . VAL A 1 95 ? 8.676 -3.025 -16.162 1.00 56.41 95 VAL A CA 1
ATOM 757 C C . VAL A 1 95 ? 7.663 -1.881 -16.163 1.00 56.41 95 VAL A C 1
ATOM 759 O O . VAL A 1 95 ? 7.427 -1.229 -17.176 1.00 56.41 95 VAL A O 1
ATOM 762 N N . LEU A 1 96 ? 7.052 -1.621 -15.009 1.00 55.50 96 LEU A N 1
ATOM 763 C CA . LEU A 1 96 ? 6.362 -0.352 -14.764 1.00 55.50 96 LEU A CA 1
ATOM 764 C C . LEU A 1 96 ? 7.389 0.777 -14.902 1.00 55.50 96 LEU A C 1
ATOM 766 O O . LEU A 1 96 ? 8.205 1.027 -14.015 1.00 55.50 96 LEU A O 1
ATOM 770 N N . HIS A 1 97 ? 7.392 1.437 -16.053 1.00 56.78 97 HIS A N 1
ATOM 771 C CA . HIS A 1 97 ? 8.271 2.567 -16.302 1.00 56.78 97 HIS A CA 1
ATOM 772 C C . HIS A 1 97 ? 7.767 3.783 -15.517 1.00 56.78 97 HIS A C 1
ATOM 774 O O . HIS A 1 97 ? 7.066 4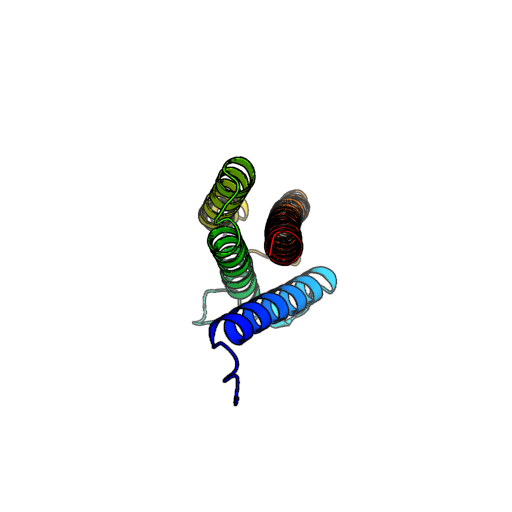.617 -16.070 1.00 56.78 97 HIS A O 1
ATOM 780 N N . PHE A 1 98 ? 8.153 3.937 -14.249 1.00 55.78 98 PHE A N 1
ATOM 781 C CA . PHE A 1 98 ? 7.781 5.101 -13.420 1.00 55.78 98 PHE A CA 1
ATOM 782 C C . PHE A 1 98 ? 8.089 6.464 -14.068 1.00 55.78 98 PHE A C 1
ATOM 784 O O . PHE A 1 98 ? 7.449 7.469 -13.754 1.00 55.78 98 PHE A O 1
ATOM 791 N N . VAL A 1 99 ? 9.045 6.497 -14.997 1.00 52.09 99 VAL A N 1
ATOM 792 C CA . VAL A 1 99 ? 9.478 7.711 -15.691 1.00 52.09 99 VAL A CA 1
ATOM 793 C C . VAL A 1 99 ? 8.541 8.074 -16.858 1.00 52.09 99 VAL A C 1
ATOM 795 O O . VAL A 1 99 ? 8.208 9.245 -16.984 1.00 52.09 99 VAL A O 1
ATOM 798 N N . ASN A 1 100 ? 8.004 7.099 -17.614 1.00 53.22 100 ASN A N 1
ATOM 799 C CA . ASN A 1 100 ? 7.255 7.331 -18.871 1.00 53.22 100 ASN A CA 1
ATOM 800 C C . ASN A 1 100 ? 5.947 6.518 -19.037 1.00 53.22 100 ASN A C 1
ATOM 802 O O . ASN A 1 100 ? 5.338 6.552 -20.103 1.00 53.22 100 ASN A O 1
ATOM 806 N N . SER A 1 101 ? 5.500 5.756 -18.034 1.00 54.47 101 SER A N 1
ATOM 807 C CA . SER A 1 101 ? 4.229 5.019 -18.095 1.00 54.47 101 SER A CA 1
ATOM 808 C C . SER A 1 101 ? 3.056 5.999 -18.190 1.00 54.47 101 SER A C 1
ATOM 810 O O . SER A 1 101 ? 3.049 6.981 -17.445 1.00 54.47 101 SER A O 1
ATOM 812 N N . GLY A 1 102 ? 2.092 5.709 -19.073 1.00 56.03 102 GLY A N 1
ATOM 81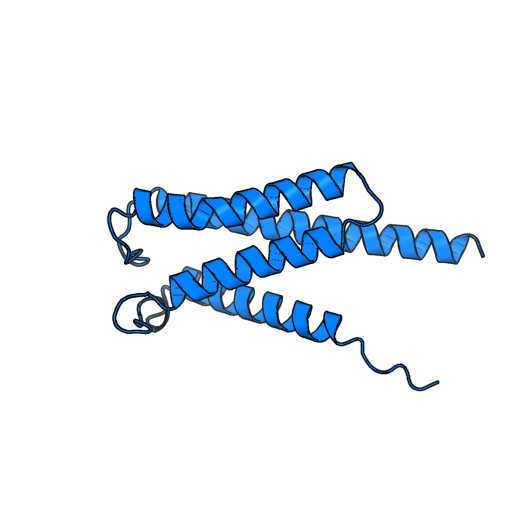3 C CA . GLY A 1 102 ? 0.992 6.591 -19.482 1.00 56.03 102 GLY A CA 1
ATOM 814 C C . GLY A 1 102 ? 0.362 7.427 -18.365 1.00 56.03 102 GLY A C 1
ATOM 815 O O . GLY A 1 102 ? 0.217 6.970 -17.229 1.00 56.03 102 GLY A O 1
ATOM 816 N N . GLU A 1 103 ? -0.028 8.654 -18.718 1.00 61.91 103 GLU A N 1
ATOM 817 C CA . GLU A 1 103 ? -0.423 9.748 -17.813 1.00 61.91 103 GLU A CA 1
ATOM 818 C C . GLU A 1 103 ? -1.446 9.365 -16.729 1.00 61.91 103 GLU A C 1
ATOM 820 O O . GLU A 1 103 ? -1.470 9.978 -15.665 1.00 61.91 103 GLU A O 1
ATOM 825 N N . MET A 1 104 ? -2.241 8.313 -16.944 1.00 69.62 104 MET A N 1
ATOM 826 C CA . MET A 1 104 ? -3.265 7.852 -16.005 1.00 69.62 104 MET A CA 1
ATOM 827 C C . MET A 1 104 ? -2.759 6.899 -14.906 1.00 69.62 104 MET A C 1
ATOM 829 O O . MET A 1 104 ? -3.353 6.846 -13.834 1.00 69.62 104 MET A O 1
ATOM 833 N N . TRP A 1 105 ? -1.646 6.180 -15.082 1.00 72.88 105 TRP A N 1
ATOM 834 C CA . TRP A 1 105 ? -1.172 5.205 -14.079 1.00 72.88 105 TRP A CA 1
ATOM 835 C C . TRP A 1 105 ? -0.732 5.857 -12.755 1.00 72.88 105 TRP A C 1
ATOM 837 O O . TRP A 1 105 ? -1.025 5.365 -11.657 1.00 72.88 105 TRP A O 1
ATOM 847 N N . LYS A 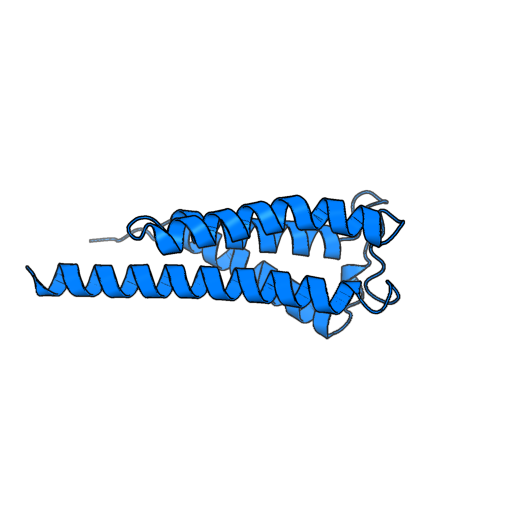1 106 ? -0.029 6.989 -12.864 1.00 72.75 106 LYS A N 1
ATOM 848 C CA . LYS A 1 106 ? 0.480 7.759 -11.723 1.00 72.75 106 LYS A CA 1
ATOM 849 C C . LYS A 1 106 ? -0.646 8.242 -10.798 1.00 72.75 106 LYS A C 1
ATOM 851 O O . LYS A 1 106 ? -0.585 7.898 -9.617 1.00 72.75 106 LYS A O 1
ATOM 856 N N . PRO A 1 107 ? -1.670 8.986 -11.272 1.00 79.50 107 PRO A N 1
ATOM 857 C CA . PRO A 1 107 ? -2.726 9.483 -10.395 1.00 79.50 107 PRO A CA 1
ATOM 858 C C . PRO A 1 107 ? -3.484 8.351 -9.696 1.00 79.50 107 PRO A C 1
ATOM 860 O O . PRO A 1 107 ? -3.710 8.458 -8.494 1.00 79.50 107 PRO A O 1
ATOM 863 N N . TYR A 1 108 ? -3.781 7.232 -10.369 1.00 81.38 108 TYR A N 1
ATOM 864 C CA . TYR A 1 108 ? -4.439 6.108 -9.696 1.00 81.38 108 TYR A CA 1
ATOM 865 C C . TYR A 1 108 ? -3.563 5.462 -8.615 1.00 81.38 108 TYR A C 1
ATOM 867 O O . TYR A 1 108 ? -4.055 5.177 -7.524 1.00 81.38 108 TYR A O 1
ATOM 875 N N . SER A 1 109 ? -2.262 5.287 -8.868 1.00 80.06 109 SER A N 1
ATOM 876 C CA . SER A 1 109 ? -1.334 4.756 -7.858 1.00 80.06 109 SER A CA 1
ATOM 877 C C . SER A 1 109 ? -1.250 5.665 -6.629 1.00 80.06 109 SER A C 1
ATOM 879 O O . SER A 1 109 ? -1.206 5.175 -5.497 1.00 80.06 109 SER A O 1
ATOM 881 N N . TYR A 1 110 ? -1.293 6.987 -6.832 1.00 82.06 110 TYR A N 1
ATOM 882 C CA . TYR A 1 110 ? -1.407 7.949 -5.737 1.00 82.06 110 TYR A CA 1
ATOM 883 C C . TYR A 1 110 ? -2.737 7.812 -4.997 1.00 82.06 110 TYR A C 1
ATOM 885 O O . TYR A 1 110 ? -2.726 7.750 -3.771 1.00 82.06 110 TYR A O 1
ATOM 893 N N . SER A 1 111 ? -3.868 7.707 -5.700 1.00 87.94 111 SER A N 1
ATOM 894 C CA . SER A 1 111 ? -5.185 7.543 -5.072 1.00 87.94 111 SER A CA 1
ATOM 895 C C . SER A 1 111 ? -5.274 6.277 -4.218 1.00 87.94 111 SER A C 1
ATOM 897 O O . SER A 1 111 ? -5.748 6.344 -3.085 1.00 87.94 111 SER A O 1
ATOM 899 N N . VAL A 1 112 ? -4.772 5.142 -4.715 1.00 88.06 112 VAL A N 1
ATOM 900 C CA . VAL A 1 112 ? -4.724 3.880 -3.958 1.00 88.06 112 VAL A CA 1
ATOM 901 C C . VAL A 1 112 ? -3.840 4.028 -2.722 1.00 88.06 112 VAL A C 1
ATOM 903 O O . VAL A 1 112 ? -4.238 3.630 -1.628 1.00 88.06 112 VAL A O 1
ATOM 906 N N . SER A 1 113 ? -2.671 4.655 -2.870 1.00 86.94 113 SER A N 1
ATOM 907 C CA . SER A 1 113 ? -1.754 4.894 -1.750 1.00 86.94 113 SER A CA 1
ATOM 908 C C . SER A 1 113 ? -2.383 5.795 -0.683 1.00 86.94 113 SER A C 1
ATOM 910 O O . SER A 1 113 ? -2.363 5.454 0.497 1.00 86.94 113 SER A O 1
ATOM 912 N N . LEU A 1 114 ? -2.996 6.911 -1.088 1.00 89.75 114 LEU A N 1
ATOM 913 C CA . LEU A 1 114 ? -3.693 7.838 -0.192 1.00 89.75 114 LEU A CA 1
ATOM 914 C C . LEU A 1 114 ? -4.859 7.162 0.529 1.00 89.75 114 LEU A C 1
ATOM 916 O O . LEU A 1 114 ? -5.033 7.369 1.728 1.00 89.75 114 LEU A O 1
ATOM 920 N N . TYR A 1 115 ? -5.615 6.316 -0.170 1.00 92.38 115 TYR A N 1
ATOM 921 C CA . TYR A 1 115 ? -6.678 5.526 0.439 1.00 92.38 115 TYR A CA 1
ATOM 922 C C . TYR A 1 115 ? -6.136 4.574 1.516 1.00 92.38 115 TYR A C 1
ATOM 924 O O . TYR A 1 115 ? -6.659 4.558 2.629 1.00 92.38 115 TYR A O 1
ATOM 932 N N . CYS A 1 116 ? -5.046 3.850 1.239 1.00 89.88 116 CYS A N 1
ATOM 933 C CA . CYS A 1 116 ? -4.420 2.955 2.219 1.00 89.88 116 CYS A CA 1
ATOM 934 C C . CYS A 1 116 ? -3.923 3.718 3.459 1.00 89.88 116 CYS A C 1
ATOM 936 O O . CYS A 1 116 ? -4.130 3.269 4.590 1.00 89.88 116 CYS A O 1
ATOM 938 N N . ILE A 1 117 ? -3.310 4.895 3.265 1.00 90.00 117 ILE A N 1
ATOM 939 C CA . ILE A 1 117 ? -2.892 5.775 4.369 1.00 90.00 117 ILE A CA 1
ATOM 940 C C . ILE A 1 117 ? -4.109 6.202 5.189 1.00 90.00 117 ILE A C 1
ATOM 942 O O . ILE A 1 117 ? -4.102 6.073 6.411 1.00 90.00 117 ILE A O 1
ATOM 946 N N . PHE A 1 118 ? -5.155 6.694 4.523 1.00 92.12 118 PHE A N 1
ATOM 947 C CA . PHE A 1 118 ? -6.367 7.173 5.176 1.00 92.12 118 PHE A CA 1
ATOM 948 C C . PHE A 1 118 ? -7.007 6.081 6.038 1.00 92.12 118 PHE A C 1
ATOM 950 O O . PHE A 1 118 ? -7.301 6.317 7.209 1.00 92.12 118 PHE A O 1
ATOM 957 N N . VAL A 1 119 ? -7.154 4.871 5.495 1.00 90.50 119 VAL A N 1
ATOM 958 C CA . VAL A 1 119 ? -7.692 3.721 6.232 1.00 90.50 119 VAL A CA 1
ATOM 959 C C . VAL A 1 119 ? -6.798 3.360 7.422 1.00 90.50 119 VAL A C 1
ATOM 961 O O . VAL A 1 119 ? -7.314 3.142 8.518 1.00 90.50 119 VAL A O 1
ATOM 964 N N . THR A 1 120 ? -5.472 3.363 7.248 1.00 89.75 120 THR A N 1
ATOM 965 C CA . THR A 1 120 ? -4.521 3.078 8.338 1.00 89.75 120 THR A CA 1
ATOM 966 C C . THR A 1 120 ? -4.658 4.090 9.476 1.00 89.75 120 THR A C 1
ATOM 968 O O . THR A 1 120 ? -4.759 3.697 10.641 1.00 89.75 120 THR A O 1
ATOM 971 N N . ILE A 1 121 ? -4.712 5.385 9.150 1.00 90.88 121 ILE A N 1
ATOM 972 C CA . ILE A 1 121 ? -4.884 6.464 10.133 1.00 90.88 121 ILE A CA 1
ATOM 973 C C . ILE A 1 121 ? -6.237 6.328 10.831 1.00 90.88 121 ILE A C 1
ATOM 975 O O . ILE A 1 121 ? -6.284 6.348 12.057 1.00 90.88 121 ILE A O 1
ATOM 979 N N . ALA A 1 122 ? -7.323 6.111 10.084 1.00 89.56 122 ALA A N 1
ATOM 980 C CA . ALA A 1 122 ? -8.655 5.931 10.655 1.00 89.56 122 ALA A CA 1
ATOM 981 C C . ALA A 1 122 ? -8.711 4.741 11.632 1.00 89.56 122 ALA A C 1
ATOM 983 O O . ALA A 1 122 ? -9.298 4.850 12.711 1.00 89.56 122 ALA A O 1
ATOM 984 N N . CYS A 1 123 ? -8.055 3.624 11.299 1.00 88.69 123 CYS A N 1
ATOM 985 C CA . CYS A 1 123 ? -7.959 2.463 12.186 1.00 88.69 123 CYS A CA 1
ATOM 986 C C . CYS A 1 123 ? -7.129 2.760 13.443 1.00 88.69 123 CYS A C 1
ATOM 988 O O . CYS A 1 123 ? -7.503 2.338 14.539 1.00 88.69 123 CYS A O 1
ATOM 990 N N . LEU A 1 124 ? -6.029 3.507 13.307 1.00 88.69 124 LEU A N 1
ATOM 991 C CA . LEU A 1 124 ? -5.196 3.919 14.436 1.00 88.69 124 LEU A CA 1
ATOM 992 C C . LEU A 1 124 ? -5.961 4.854 15.383 1.00 88.69 124 LEU A C 1
ATOM 994 O O . LEU A 1 124 ? -6.011 4.592 16.584 1.00 88.69 124 LEU A O 1
ATOM 998 N N . THR A 1 125 ? -6.603 5.894 14.848 1.00 87.88 125 THR A N 1
ATOM 999 C CA . THR A 1 125 ? -7.425 6.836 15.620 1.00 87.88 125 THR A CA 1
ATOM 1000 C C . THR A 1 125 ? -8.578 6.118 16.313 1.00 87.88 125 THR A C 1
ATOM 1002 O O . THR A 1 125 ? -8.790 6.320 17.506 1.00 87.88 125 THR A O 1
ATOM 1005 N N . GLY A 1 126 ? -9.276 5.219 15.611 1.00 85.56 126 GLY A N 1
ATOM 1006 C CA . GLY A 1 126 ? -10.344 4.414 16.203 1.00 85.56 126 GLY A CA 1
ATOM 1007 C C . GLY A 1 126 ? -9.861 3.568 17.385 1.00 85.56 126 GLY A C 1
ATOM 1008 O O . GLY A 1 126 ? -10.534 3.505 18.410 1.00 85.56 126 GLY A O 1
ATOM 1009 N N . LYS A 1 127 ? -8.671 2.964 17.283 1.00 84.00 127 LYS A N 1
ATOM 1010 C CA . LYS A 1 127 ? -8.083 2.170 18.371 1.00 84.00 127 LYS A CA 1
ATOM 1011 C C . LYS A 1 127 ? -7.695 3.024 19.584 1.00 84.00 127 LYS A C 1
ATOM 1013 O O . LYS A 1 127 ? -7.901 2.579 20.710 1.00 84.00 127 LYS A O 1
ATOM 1018 N N . ILE A 1 128 ? -7.155 4.225 19.360 1.00 84.88 128 ILE A N 1
ATOM 1019 C CA . ILE A 1 128 ? -6.783 5.164 20.433 1.00 84.88 128 ILE A CA 1
ATOM 1020 C C . ILE A 1 128 ? -8.031 5.614 21.201 1.00 84.88 128 ILE A C 1
ATOM 1022 O O . ILE A 1 128 ? -8.063 5.483 22.421 1.00 84.88 128 ILE A O 1
ATOM 1026 N N . LEU A 1 129 ? -9.081 6.038 20.490 1.00 84.06 129 LEU A N 1
ATOM 1027 C CA . LEU A 1 129 ? -10.325 6.518 21.104 1.00 84.06 129 LEU A CA 1
ATOM 1028 C C . LEU A 1 129 ? -11.007 5.445 21.969 1.00 84.06 129 LEU A C 1
ATOM 1030 O O . LEU A 1 129 ? -11.479 5.738 23.063 1.00 84.06 129 LEU A O 1
ATOM 1034 N N . ILE A 1 130 ? -11.029 4.188 21.511 1.00 81.31 130 ILE A N 1
ATOM 1035 C CA . ILE A 1 130 ? -11.601 3.074 22.286 1.00 81.31 130 ILE A CA 1
ATOM 1036 C C . ILE A 1 130 ? -10.752 2.775 23.532 1.00 81.31 130 ILE A C 1
ATOM 1038 O O . ILE A 1 130 ? -11.298 2.467 24.590 1.00 81.31 130 ILE A O 1
ATOM 1042 N N . GLY A 1 131 ? -9.422 2.874 23.423 1.00 74.81 131 GLY A N 1
ATOM 1043 C CA . GLY A 1 131 ? -8.517 2.690 24.559 1.00 74.81 131 GLY A CA 1
ATOM 1044 C C . GLY A 1 131 ? -8.708 3.749 25.647 1.00 74.81 131 GLY A C 1
ATOM 1045 O O . GLY A 1 131 ? -8.742 3.409 26.828 1.00 74.81 131 GLY A O 1
ATOM 1046 N N . GLU A 1 132 ? -8.893 5.012 25.258 1.00 73.88 132 GLU A N 1
ATOM 1047 C CA . GLU A 1 132 ? -9.193 6.101 26.198 1.00 73.88 132 GLU A CA 1
ATOM 1048 C C . GLU A 1 132 ? -10.539 5.894 26.903 1.00 73.88 132 GLU A C 1
ATOM 1050 O O . GLU A 1 132 ? -10.621 6.053 28.120 1.00 73.88 132 GLU A O 1
ATOM 1055 N N . GLN A 1 133 ? -11.576 5.463 26.176 1.00 75.44 133 GLN A N 1
ATOM 1056 C CA . GLN A 1 133 ? -12.889 5.172 26.765 1.00 75.44 133 GLN A CA 1
ATOM 1057 C C . GLN A 1 133 ? -12.857 4.014 27.768 1.00 75.44 133 GLN A C 1
ATOM 1059 O O . GLN A 1 133 ? -13.586 4.047 28.755 1.00 75.44 133 GLN A O 1
ATOM 1064 N N . ALA A 1 134 ? -12.028 2.992 27.542 1.00 69.75 134 ALA A N 1
ATOM 1065 C CA . ALA A 1 134 ? -11.874 1.895 28.496 1.00 69.75 134 ALA A CA 1
ATOM 1066 C C . ALA A 1 134 ? -11.240 2.370 29.817 1.00 69.75 134 ALA A C 1
ATOM 1068 O O . ALA A 1 134 ? -11.707 1.982 30.879 1.00 69.75 134 ALA A O 1
ATOM 1069 N N . CYS A 1 135 ? -10.245 3.261 29.748 1.00 67.38 135 CYS A N 1
ATOM 1070 C CA . CYS A 1 135 ? -9.552 3.813 30.918 1.00 67.38 135 CYS A CA 1
ATOM 1071 C C . CYS A 1 135 ? -10.434 4.765 31.752 1.00 67.38 135 CYS A C 1
ATOM 1073 O O . CYS A 1 135 ? -10.242 4.890 32.953 1.00 67.38 135 CYS A O 1
ATOM 1075 N N . GLN A 1 136 ? -11.409 5.442 31.133 1.00 71.88 136 GLN A N 1
ATOM 1076 C CA . GLN A 1 136 ? -12.335 6.340 31.844 1.00 71.88 136 GLN A CA 1
ATOM 1077 C C . GLN A 1 136 ? -13.460 5.617 32.602 1.00 71.88 136 GLN A C 1
ATOM 1079 O O . GLN A 1 136 ? -14.141 6.250 33.405 1.00 71.88 136 GLN A O 1
ATOM 1084 N N . ASN A 1 137 ? -13.685 4.331 32.323 1.00 70.56 137 ASN A N 1
ATOM 1085 C CA . ASN A 1 137 ? -14.762 3.540 32.926 1.00 70.56 137 ASN A CA 1
ATOM 1086 C C . ASN A 1 137 ? -14.279 2.606 34.056 1.00 70.56 137 ASN A C 1
ATOM 1088 O O . ASN A 1 137 ? -15.100 1.866 34.602 1.00 70.56 137 ASN A O 1
ATOM 1092 N N . GLU A 1 138 ? -12.982 2.624 34.381 1.00 62.25 138 GLU A N 1
ATOM 1093 C CA . GLU A 1 138 ? -12.373 1.947 35.541 1.00 62.25 138 GLU A CA 1
ATOM 1094 C C . GLU A 1 138 ? -12.199 2.918 36.717 1.00 62.25 138 GLU A C 1
ATOM 1096 O O . GLU A 1 138 ? -12.440 2.480 37.866 1.00 62.25 138 GLU A O 1
#

Solvent-accessible surface area (backbone atoms only — not comparable to full-atom values): 7545 Å² total; per-residue (Å²): 132,88,78,74,81,60,70,66,58,57,54,52,51,51,35,51,49,48,32,52,54,43,51,52,34,62,75,67,65,37,73,67,38,68,39,59,46,94,84,63,38,30,41,38,59,54,44,47,54,51,21,48,45,43,43,18,52,52,14,46,69,45,26,76,84,46,71,68,51,33,53,49,16,50,51,37,34,52,48,46,65,50,45,55,62,51,46,38,60,74,49,75,31,80,56,68,43,88,88,75,53,60,87,65,59,59,60,52,54,48,52,55,50,51,49,36,50,51,43,30,51,52,18,50,53,54,46,51,54,54,52,54,55,56,64,75,75,111

Organism: NCBI:txid2259342